Protein AF-A0A251V658-F1 (afdb_monomer_lite)

Sequence (104 aa):
MLSKYIFGKNSREEKIPMTTLVFTQAFDPEMSKMSIQIVLPSEKDINSLPDPNKENDSIRSVEGGFAAVLKFSGKPTEDIVSEKEKLPRSSVLSDGLKPKDGCL

Radius of gyration: 16.26 Å; chains: 1; bounding box: 38×30×35 Å

InterPro domains:
  IPR006917 SOUL heme-binding protein [PF04832] (2-88)
  IPR006917 SOUL heme-binding protein [PTHR11220] (2-95)
  IPR011256 Regulatory factor, effector binding domain superfamily [G3DSA:3.20.80.10] (1-103)
  IPR011256 Regulatory factor, effector binding domain superfamily [SSF55136] (2-99)

pLDDT: mean 88.76, std 5.56, range [67.44, 96.31]

Secondary structure (DSSP, 8-state):
-THHHHBT-BTT-PBPPP-S-EEEEESSTT--SEEEEEPPPTTS-GGGSPPBSSTT-----------------S---HHHHHHHHHHHHHHHHHTT--PPSSB-

Organism: Helianthus annuus (NCBI:txid4232)

Structure (mmCIF, N/CA/C/O backbone):
data_AF-A0A251V658-F1
#
_entry.id   AF-A0A251V658-F1
#
loop_
_atom_site.group_PDB
_atom_site.id
_atom_site.type_symbol
_atom_site.label_atom_id
_atom_site.label_alt_id
_atom_site.label_comp_id
_atom_site.label_asym_id
_atom_site.label_entity_id
_atom_site.label_seq_id
_atom_site.pdbx_PDB_ins_code
_atom_site.Cartn_x
_atom_site.Cartn_y
_atom_site.Cartn_z
_atom_site.occupancy
_atom_site.B_iso_or_equiv
_atom_site.auth_seq_id
_atom_site.auth_comp_id
_atom_site.auth_asym_id
_atom_site.auth_atom_id
_atom_site.pdbx_PDB_model_num
ATOM 1 N N . MET A 1 1 ? 14.516 6.768 -2.370 1.00 71.62 1 MET A N 1
ATOM 2 C CA . MET A 1 1 ? 13.119 7.191 -2.547 1.00 71.62 1 MET A CA 1
ATOM 3 C C . MET A 1 1 ? 12.500 6.191 -3.486 1.00 71.62 1 MET A C 1
ATOM 5 O O . MET A 1 1 ? 13.032 6.037 -4.582 1.00 71.62 1 MET A O 1
ATOM 9 N N . LEU A 1 2 ? 11.446 5.525 -3.024 1.00 82.38 2 LEU A N 1
ATOM 10 C CA . LEU A 1 2 ? 10.795 4.405 -3.702 1.00 82.38 2 LEU A CA 1
ATOM 11 C C . LEU A 1 2 ? 10.367 4.747 -5.139 1.00 82.38 2 LEU A C 1
ATOM 13 O O . LEU A 1 2 ? 10.527 3.946 -6.049 1.00 82.38 2 LEU A O 1
ATOM 17 N N . SER A 1 3 ? 9.955 5.994 -5.388 1.00 86.12 3 SER A N 1
ATOM 18 C CA . SER A 1 3 ? 9.614 6.485 -6.731 1.00 86.12 3 SER A CA 1
ATOM 19 C C . SER A 1 3 ? 10.753 6.385 -7.755 1.00 86.12 3 SER A C 1
ATOM 21 O O . SER A 1 3 ? 10.500 6.304 -8.951 1.00 86.12 3 SER A O 1
ATOM 23 N N . LYS A 1 4 ? 12.023 6.352 -7.328 1.00 88.88 4 LYS A N 1
ATOM 24 C CA . LYS A 1 4 ? 13.152 6.201 -8.259 1.00 88.88 4 LYS A CA 1
ATOM 25 C C . LYS A 1 4 ? 13.107 4.857 -8.990 1.00 88.88 4 LYS A C 1
ATOM 27 O O . LYS A 1 4 ? 13.496 4.818 -10.153 1.00 88.88 4 LYS A O 1
ATOM 32 N N . TYR A 1 5 ? 12.610 3.802 -8.341 1.00 90.94 5 TYR A N 1
ATOM 33 C CA . TYR A 1 5 ? 12.469 2.473 -8.933 1.00 90.94 5 TYR A CA 1
ATOM 34 C C . TYR A 1 5 ? 11.608 2.515 -10.204 1.00 90.94 5 TYR A C 1
ATOM 36 O O . TYR A 1 5 ? 12.079 2.147 -11.279 1.00 90.94 5 TYR A O 1
ATOM 44 N N . ILE A 1 6 ? 10.396 3.069 -10.105 1.00 90.25 6 ILE A N 1
ATOM 45 C CA . ILE A 1 6 ? 9.463 3.190 -11.237 1.00 90.25 6 ILE A CA 1
ATOM 46 C C . ILE A 1 6 ? 9.919 4.214 -12.290 1.00 90.25 6 ILE A C 1
ATOM 48 O O . ILE A 1 6 ? 9.519 4.132 -13.446 1.00 90.25 6 ILE A O 1
ATOM 52 N N . PHE A 1 7 ? 10.811 5.144 -11.936 1.00 92.19 7 PHE A N 1
ATOM 53 C CA . PHE A 1 7 ? 11.410 6.097 -12.878 1.00 92.19 7 PHE A CA 1
ATOM 54 C C . PHE A 1 7 ? 12.665 5.577 -13.601 1.00 92.19 7 PHE A C 1
ATOM 56 O O . PHE A 1 7 ? 13.346 6.364 -14.261 1.00 92.19 7 PHE A O 1
ATOM 63 N N . GLY A 1 8 ? 12.977 4.281 -13.505 1.00 91.12 8 GLY A N 1
ATOM 64 C CA . GLY A 1 8 ? 14.110 3.674 -14.212 1.00 91.12 8 GLY A CA 1
ATOM 65 C C . GLY A 1 8 ? 15.400 3.586 -13.400 1.00 91.12 8 GLY A C 1
ATOM 66 O O . GLY A 1 8 ? 16.471 3.409 -13.967 1.00 91.12 8 GLY A O 1
ATOM 67 N N . LYS A 1 9 ? 15.350 3.699 -12.066 1.00 92.06 9 LYS A N 1
ATOM 68 C CA . LYS A 1 9 ? 16.474 3.313 -11.187 1.00 92.06 9 LYS A CA 1
ATOM 69 C C . LYS A 1 9 ? 16.282 1.889 -10.658 1.00 92.06 9 LYS A C 1
ATOM 71 O O . LYS A 1 9 ? 16.211 1.676 -9.450 1.00 92.06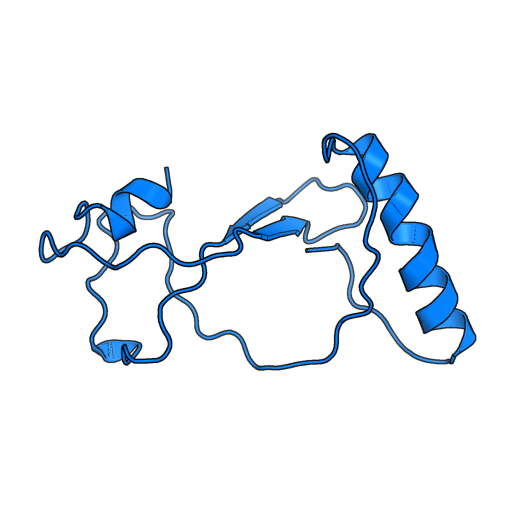 9 LYS A O 1
ATOM 76 N N . ASN A 1 10 ? 16.201 0.947 -11.587 1.00 92.06 10 ASN A N 1
ATOM 77 C CA . ASN A 1 10 ? 16.134 -0.500 -11.374 1.00 92.06 10 ASN A CA 1
ATOM 78 C C . ASN A 1 10 ? 17.155 -1.201 -12.288 1.00 92.06 10 ASN A C 1
ATOM 80 O O . ASN A 1 10 ? 17.835 -0.522 -13.064 1.00 92.06 10 ASN A O 1
ATOM 84 N N . SER A 1 11 ? 17.278 -2.524 -12.194 1.00 92.44 11 SER A N 1
ATOM 85 C CA . SER A 1 11 ? 18.347 -3.282 -12.864 1.00 92.44 11 SER A CA 1
ATOM 86 C C . SER A 1 11 ? 18.315 -3.213 -14.395 1.00 92.44 11 SER A C 1
ATOM 88 O O . SER A 1 11 ? 19.323 -3.484 -15.043 1.00 92.44 11 SER A O 1
ATOM 90 N N . ARG A 1 12 ? 17.177 -2.821 -14.982 1.00 94.06 12 ARG A N 1
ATOM 91 C CA . ARG A 1 12 ? 16.951 -2.760 -16.436 1.00 94.06 12 ARG A CA 1
ATOM 92 C C . ARG A 1 12 ? 16.752 -1.338 -16.968 1.00 94.06 12 ARG A C 1
ATOM 94 O O . ARG A 1 12 ? 16.377 -1.177 -18.124 1.00 94.06 12 ARG A O 1
ATOM 101 N N . GLU A 1 13 ? 16.943 -0.322 -16.124 1.00 93.94 13 GLU A N 1
ATOM 102 C CA . GLU A 1 13 ? 16.641 1.090 -16.424 1.00 93.94 13 GLU A CA 1
ATOM 103 C C . GLU A 1 13 ? 15.209 1.328 -16.947 1.00 93.94 13 GLU A C 1
ATOM 105 O O . GLU A 1 13 ? 14.904 2.312 -17.625 1.00 93.94 13 GLU A O 1
ATOM 110 N N . GLU A 1 14 ? 14.295 0.421 -16.606 1.00 92.81 14 GLU A N 1
ATOM 111 C CA . GLU A 1 14 ? 12.957 0.380 -17.172 1.00 92.81 14 GLU A CA 1
ATOM 112 C C . GLU A 1 14 ? 12.040 1.392 -16.482 1.00 92.81 14 GLU A C 1
ATOM 114 O O . GLU A 1 14 ? 11.937 1.427 -15.255 1.00 92.81 14 GLU A O 1
ATOM 119 N N . LYS A 1 15 ? 11.312 2.194 -17.261 1.00 92.25 15 LYS A N 1
ATOM 120 C CA . LYS A 1 15 ? 10.268 3.067 -16.715 1.00 92.25 15 LYS A CA 1
ATOM 121 C C . LYS A 1 15 ? 8.978 2.277 -16.541 1.00 92.25 15 LYS A C 1
ATOM 123 O O . LYS A 1 15 ? 8.425 1.758 -17.507 1.00 92.25 15 LYS A O 1
ATOM 128 N N . ILE A 1 16 ? 8.487 2.222 -15.311 1.00 91.00 16 ILE A N 1
ATOM 129 C CA . ILE A 1 16 ? 7.227 1.572 -14.967 1.00 91.00 16 ILE A CA 1
ATOM 130 C C . ILE A 1 16 ? 6.157 2.663 -14.838 1.00 91.00 16 ILE 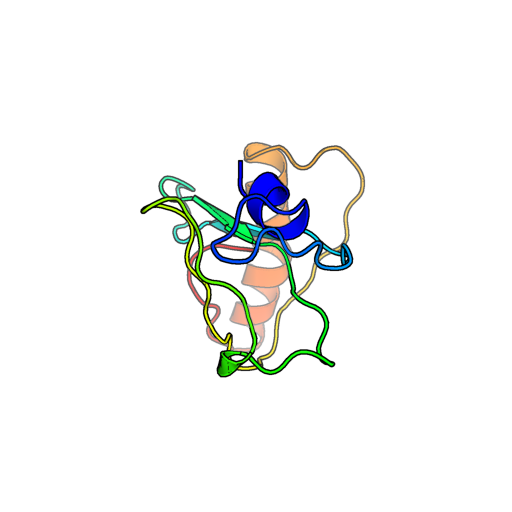A C 1
ATOM 132 O O . ILE A 1 16 ? 6.408 3.670 -14.167 1.00 91.00 16 ILE A O 1
ATOM 136 N N . PRO A 1 17 ? 4.978 2.505 -15.471 1.00 89.81 17 PRO A N 1
ATOM 137 C CA . PRO A 1 17 ? 3.885 3.455 -15.318 1.00 89.81 17 PRO A CA 1
ATOM 138 C C . PRO A 1 17 ? 3.537 3.682 -13.845 1.00 89.81 17 PRO A C 1
ATOM 140 O O . PRO A 1 17 ? 3.399 2.732 -13.074 1.00 89.81 17 PRO A O 1
ATOM 143 N N . MET A 1 18 ? 3.393 4.951 -13.465 1.00 87.75 18 MET A N 1
ATOM 144 C CA . MET A 1 18 ? 2.909 5.330 -12.141 1.00 87.75 18 MET A CA 1
ATOM 145 C C . MET A 1 18 ? 1.459 4.870 -11.986 1.00 87.75 18 MET A C 1
ATOM 147 O O . MET A 1 18 ? 0.652 5.072 -12.893 1.00 87.75 18 MET A O 1
ATOM 151 N N . THR A 1 19 ? 1.111 4.330 -10.823 1.00 85.62 19 THR A N 1
ATOM 152 C CA . THR A 1 19 ? -0.283 4.083 -10.456 1.00 85.62 19 THR A CA 1
ATOM 153 C C . THR A 1 19 ? -0.709 5.009 -9.325 1.00 85.62 19 THR A C 1
ATOM 155 O O . THR A 1 19 ? 0.100 5.600 -8.607 1.00 85.62 19 THR A O 1
ATOM 158 N N . THR A 1 20 ? -2.016 5.106 -9.146 1.00 80.06 20 THR A N 1
ATOM 159 C CA . THR A 1 20 ? -2.639 5.609 -7.927 1.00 80.06 20 THR A CA 1
ATOM 160 C C . THR A 1 20 ? -3.267 4.420 -7.194 1.00 80.06 20 THR A C 1
ATOM 162 O O . THR A 1 20 ? -3.738 3.482 -7.831 1.00 80.06 20 THR A O 1
ATOM 165 N N . LEU A 1 21 ? -3.268 4.349 -5.864 1.00 78.62 21 LEU A N 1
ATOM 166 C CA . LEU A 1 21 ? -2.790 5.289 -4.840 1.00 78.62 21 LEU A CA 1
ATOM 167 C C . LEU A 1 21 ? -1.392 4.914 -4.300 1.00 78.62 21 LEU A C 1
ATOM 169 O O . LEU A 1 21 ? -0.892 3.816 -4.543 1.00 78.62 21 LEU A O 1
ATOM 173 N N . VAL A 1 22 ? -0.781 5.831 -3.541 1.00 85.25 22 VAL A N 1
ATOM 174 C CA . VAL A 1 22 ? 0.382 5.545 -2.683 1.00 85.25 22 VAL A CA 1
ATOM 175 C C . VAL A 1 22 ? -0.134 5.296 -1.272 1.00 85.25 22 VAL A C 1
ATOM 177 O O . VAL A 1 22 ? -0.912 6.103 -0.765 1.00 85.25 22 VAL A O 1
ATOM 180 N N . PHE A 1 23 ? 0.306 4.208 -0.649 1.00 88.56 23 PHE A N 1
ATOM 181 C CA . PHE A 1 23 ? -0.083 3.855 0.713 1.00 88.56 23 PHE A CA 1
ATOM 182 C C . PHE A 1 23 ? 1.044 4.122 1.705 1.00 88.56 23 PHE A C 1
ATOM 184 O O . PHE A 1 23 ? 2.222 3.954 1.373 1.00 88.56 23 PHE A O 1
ATOM 191 N N . THR A 1 24 ? 0.673 4.470 2.936 1.00 89.69 24 THR A N 1
ATOM 192 C CA . THR A 1 24 ? 1.601 4.585 4.062 1.00 89.69 24 THR A CA 1
ATOM 193 C C . THR A 1 24 ? 1.129 3.628 5.139 1.00 89.69 24 THR A C 1
ATOM 195 O O . THR A 1 24 ? 0.184 3.908 5.861 1.00 89.69 24 THR A O 1
ATOM 198 N N . GLN A 1 25 ? 1.800 2.488 5.249 1.00 89.38 25 GLN A N 1
ATOM 199 C CA . GLN A 1 25 ? 1.441 1.466 6.218 1.00 89.38 25 GLN A CA 1
ATOM 200 C C . GLN A 1 25 ? 2.192 1.672 7.524 1.00 89.38 25 GLN A C 1
ATOM 202 O O . GLN A 1 25 ? 3.422 1.601 7.522 1.00 89.38 25 GLN A O 1
ATOM 207 N N . ALA A 1 26 ? 1.458 1.827 8.618 1.00 91.06 26 ALA A N 1
ATOM 208 C CA . ALA A 1 26 ? 1.952 1.601 9.968 1.00 91.06 26 ALA A CA 1
ATOM 209 C C . ALA A 1 26 ? 1.717 0.137 10.356 1.00 91.06 26 ALA A C 1
ATOM 211 O O . ALA A 1 26 ? 0.655 -0.417 10.070 1.00 91.06 26 ALA A O 1
ATOM 212 N N . PHE A 1 27 ? 2.702 -0.499 10.991 1.00 87.75 27 PHE A N 1
ATOM 213 C CA . PHE A 1 27 ? 2.600 -1.904 11.416 1.00 87.75 27 PHE A CA 1
ATOM 214 C C . PHE A 1 27 ? 2.194 -2.075 12.881 1.00 87.75 27 PHE A C 1
ATOM 216 O O . PHE A 1 27 ? 1.910 -3.190 13.310 1.00 87.75 27 PHE A O 1
ATOM 223 N N . ASP A 1 28 ? 2.171 -0.982 13.633 1.00 87.25 28 ASP A N 1
ATOM 224 C CA . ASP A 1 28 ? 1.888 -0.949 15.058 1.00 87.25 28 ASP A CA 1
ATOM 225 C C . ASP A 1 28 ? 1.079 0.311 15.419 1.00 87.25 28 ASP A C 1
ATOM 227 O O . ASP A 1 28 ? 1.132 1.302 14.682 1.00 87.25 28 ASP A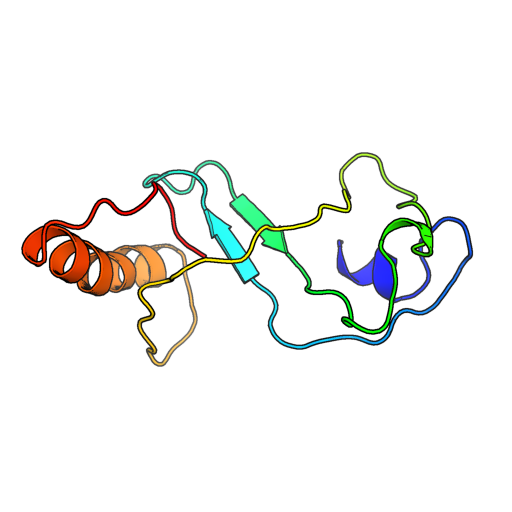 O 1
ATOM 231 N N . PRO A 1 29 ? 0.322 0.296 16.533 1.00 80.56 29 PRO A N 1
ATOM 232 C CA . PRO A 1 29 ? -0.482 1.443 16.967 1.00 80.56 29 PRO A CA 1
ATOM 233 C C . PRO A 1 29 ? 0.344 2.684 17.329 1.00 80.56 29 PRO A C 1
ATOM 235 O O . PRO A 1 29 ? -0.158 3.800 17.231 1.00 80.56 29 PRO A O 1
ATOM 238 N N . GLU A 1 30 ? 1.597 2.487 17.745 1.00 83.19 30 GLU A N 1
ATOM 239 C CA . GLU A 1 30 ? 2.533 3.563 18.090 1.00 83.19 30 GLU A CA 1
ATOM 240 C C . GLU A 1 30 ? 3.206 4.160 16.852 1.00 83.19 30 GLU A C 1
ATOM 242 O O . GLU A 1 30 ? 3.977 5.107 16.978 1.00 83.19 30 GLU A O 1
ATOM 247 N N . MET A 1 31 ? 2.916 3.617 15.661 1.00 82.31 31 MET A N 1
ATOM 248 C CA . MET A 1 31 ? 3.434 4.093 14.381 1.00 82.31 31 MET A CA 1
ATOM 249 C C . MET A 1 31 ? 4.971 4.132 14.307 1.00 82.31 31 MET A C 1
ATOM 251 O O . MET A 1 31 ? 5.562 4.790 13.449 1.00 82.31 31 MET A O 1
ATOM 255 N N . SER A 1 32 ? 5.628 3.338 15.155 1.00 85.31 32 SER A N 1
ATOM 256 C CA . SER A 1 32 ? 7.084 3.255 15.278 1.00 85.31 32 SER A CA 1
ATOM 257 C C . SER A 1 32 ? 7.744 2.645 14.039 1.00 85.31 32 SER A C 1
ATOM 259 O O . SER A 1 32 ? 8.890 2.969 13.708 1.00 85.31 32 SER A O 1
ATOM 261 N N . LYS A 1 33 ? 7.015 1.789 13.310 1.00 86.50 33 LYS A N 1
ATOM 262 C CA . LYS A 1 33 ? 7.450 1.204 12.045 1.00 86.50 33 LYS A CA 1
ATOM 263 C C . LYS A 1 33 ? 6.466 1.533 10.928 1.00 86.50 33 LYS A C 1
ATOM 265 O O . LYS A 1 33 ? 5.350 1.014 10.883 1.00 86.50 33 LYS A O 1
ATOM 270 N N . MET A 1 34 ? 6.935 2.323 9.961 1.00 87.06 34 MET A N 1
ATOM 271 C CA . MET A 1 34 ? 6.177 2.682 8.762 1.00 87.06 34 MET A CA 1
ATOM 272 C C . MET A 1 34 ? 6.842 2.199 7.472 1.00 87.06 34 MET A C 1
ATOM 274 O O . MET A 1 34 ? 8.065 2.095 7.374 1.00 87.06 34 MET A O 1
ATOM 278 N N . SER A 1 35 ? 6.030 1.955 6.447 1.00 88.81 35 SER A N 1
ATOM 279 C CA . SER A 1 35 ? 6.492 1.732 5.076 1.00 88.81 35 SER A CA 1
ATOM 280 C C . SER A 1 35 ? 5.628 2.490 4.076 1.00 88.81 35 SER A C 1
ATOM 282 O O . SER A 1 35 ? 4.412 2.567 4.225 1.00 88.81 35 SER A O 1
ATOM 284 N N . ILE A 1 36 ? 6.260 3.028 3.036 1.00 89.19 36 ILE A N 1
ATOM 285 C CA . ILE A 1 36 ? 5.557 3.598 1.885 1.00 89.19 36 ILE A CA 1
ATOM 286 C C . ILE A 1 36 ? 5.444 2.506 0.829 1.00 89.19 36 ILE A C 1
ATOM 288 O O . ILE A 1 36 ? 6.417 1.801 0.567 1.00 89.19 36 ILE A O 1
ATOM 292 N N . GLN A 1 37 ? 4.275 2.378 0.212 1.00 89.94 37 GLN A N 1
ATOM 293 C CA . GLN A 1 37 ? 4.005 1.384 -0.819 1.00 89.94 37 GLN A CA 1
ATOM 294 C C . GLN A 1 37 ? 3.440 2.051 -2.067 1.00 89.94 37 GLN A C 1
ATOM 296 O O . GLN A 1 37 ? 2.537 2.884 -1.997 1.00 89.94 37 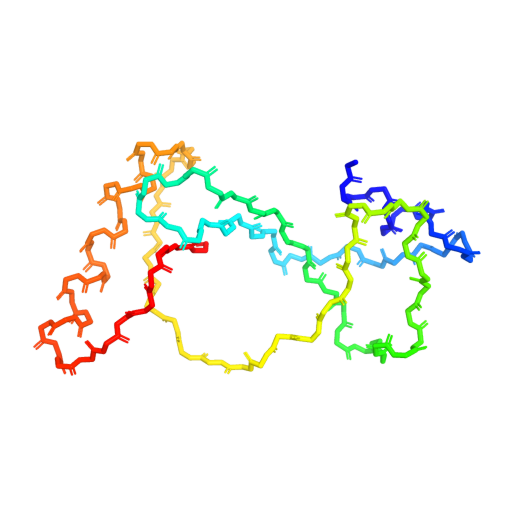GLN A O 1
ATOM 301 N N . ILE A 1 38 ? 3.975 1.653 -3.217 1.00 89.06 38 ILE A N 1
ATOM 302 C CA . ILE A 1 38 ? 3.463 2.024 -4.532 1.00 89.06 38 ILE A CA 1
ATOM 303 C C . ILE A 1 38 ? 2.898 0.753 -5.151 1.00 89.06 38 ILE A C 1
ATOM 305 O O . ILE A 1 38 ? 3.584 -0.269 -5.200 1.00 89.06 38 ILE A O 1
ATOM 309 N N . VAL A 1 39 ? 1.646 0.814 -5.595 1.00 89.44 39 VAL A N 1
ATOM 310 C CA . VAL A 1 39 ? 1.027 -0.292 -6.328 1.00 89.44 39 VAL A CA 1
ATOM 311 C C . VAL A 1 39 ? 1.662 -0.377 -7.717 1.00 89.44 39 VAL A C 1
ATOM 313 O O . VAL A 1 39 ? 2.038 0.633 -8.302 1.00 89.44 39 VAL A O 1
ATOM 316 N N . LEU A 1 40 ? 1.833 -1.584 -8.245 1.00 89.06 40 LEU A N 1
ATOM 317 C CA . LEU A 1 40 ? 2.324 -1.777 -9.608 1.00 89.06 40 LEU A CA 1
ATOM 318 C C . LEU A 1 40 ? 1.156 -2.136 -10.536 1.00 89.06 40 LEU A C 1
ATOM 320 O O . LEU A 1 40 ? 0.181 -2.730 -10.071 1.00 89.06 40 LEU A O 1
ATOM 324 N N . PRO A 1 41 ? 1.220 -1.778 -11.832 1.00 86.75 41 PRO A N 1
ATOM 325 C CA . PRO A 1 41 ? 0.177 -2.135 -12.787 1.00 86.75 41 PRO A CA 1
ATOM 326 C C . PRO A 1 41 ? -0.044 -3.651 -12.847 1.00 86.75 41 PRO A C 1
ATOM 328 O O . PRO A 1 41 ? 0.914 -4.411 -12.973 1.00 86.75 41 PRO A O 1
ATOM 331 N N . SER A 1 42 ? -1.307 -4.083 -12.819 1.00 80.00 42 SER A N 1
ATOM 332 C CA . SER A 1 42 ? -1.688 -5.505 -12.808 1.00 80.00 42 SER A CA 1
ATOM 333 C C . SER A 1 42 ? -1.314 -6.263 -14.084 1.00 80.00 42 SER A C 1
ATOM 335 O O . SER A 1 42 ? -1.259 -7.485 -14.075 1.00 80.00 42 SER A O 1
ATOM 337 N N . GLU A 1 43 ? -1.069 -5.552 -15.186 1.00 79.44 43 GLU A N 1
ATOM 338 C CA . GLU A 1 43 ? -0.629 -6.131 -16.463 1.00 79.44 43 GLU A CA 1
ATOM 339 C C . GLU A 1 43 ? 0.790 -6.712 -16.392 1.00 79.44 43 GLU A C 1
ATOM 341 O O . GLU A 1 43 ? 1.218 -7.423 -17.300 1.00 79.44 43 GLU A O 1
ATOM 346 N N . LYS A 1 44 ? 1.541 -6.394 -15.332 1.00 76.25 44 LYS A N 1
ATOM 347 C CA . LYS A 1 44 ? 2.934 -6.790 -15.174 1.00 76.25 44 LYS A CA 1
ATOM 348 C C . LYS A 1 44 ? 3.039 -7.994 -14.248 1.00 76.25 44 LYS A C 1
ATOM 350 O O . LYS A 1 44 ? 2.645 -7.927 -13.087 1.00 76.25 44 LYS A O 1
ATOM 355 N N . ASP A 1 45 ? 3.606 -9.083 -14.755 1.00 82.31 45 ASP A N 1
ATOM 356 C CA . ASP A 1 45 ? 3.908 -10.256 -13.939 1.00 82.31 45 ASP A CA 1
ATOM 357 C C . ASP A 1 45 ? 5.032 -9.935 -12.946 1.00 82.31 45 ASP A C 1
ATOM 359 O O . ASP A 1 45 ? 5.999 -9.256 -13.304 1.00 82.31 45 ASP A O 1
ATOM 363 N N . ILE A 1 46 ? 4.942 -10.441 -11.714 1.00 82.69 46 ILE A N 1
ATOM 364 C CA . ILE A 1 46 ? 5.935 -10.151 -10.670 1.00 82.69 46 ILE A CA 1
ATOM 365 C C . ILE A 1 46 ? 7.346 -10.607 -11.064 1.00 82.69 46 ILE A C 1
ATOM 367 O O . ILE A 1 46 ? 8.312 -9.916 -10.758 1.00 82.69 46 ILE A O 1
ATOM 371 N N . ASN A 1 47 ? 7.465 -11.711 -11.806 1.00 85.50 47 ASN A N 1
ATOM 372 C CA . ASN A 1 47 ? 8.747 -12.244 -12.270 1.00 85.50 47 ASN A CA 1
ATOM 373 C C . ASN A 1 47 ? 9.293 -11.461 -13.473 1.00 85.50 47 ASN A C 1
ATOM 375 O O . ASN A 1 47 ? 10.455 -11.611 -13.838 1.00 85.50 47 ASN A O 1
ATOM 379 N N . SER A 1 48 ? 8.461 -10.626 -14.104 1.00 88.12 48 SER A N 1
ATOM 380 C CA . SER A 1 48 ? 8.864 -9.747 -15.207 1.00 88.12 48 SER A CA 1
ATOM 381 C C . SER A 1 48 ? 9.379 -8.384 -14.737 1.00 88.12 48 SER A C 1
ATOM 383 O O . SER A 1 48 ? 9.874 -7.599 -15.555 1.00 88.12 48 SER A O 1
ATOM 385 N N . LEU A 1 49 ? 9.250 -8.077 -13.443 1.00 90.31 49 LEU A N 1
ATOM 386 C CA . LEU A 1 49 ? 9.664 -6.801 -12.876 1.00 90.31 49 LEU A CA 1
ATOM 387 C C . LEU A 1 49 ? 11.190 -6.726 -12.743 1.00 90.31 49 LEU A C 1
ATOM 389 O O . LEU A 1 49 ? 11.827 -7.713 -12.387 1.00 90.31 49 LEU A O 1
ATOM 393 N N . PRO A 1 50 ? 11.800 -5.562 -13.025 1.00 91.94 50 PRO A N 1
ATOM 394 C CA . PRO A 1 50 ? 13.226 -5.381 -12.811 1.00 91.94 50 PRO A CA 1
ATOM 395 C C . PRO A 1 50 ? 13.547 -5.372 -11.316 1.00 91.94 50 PRO A C 1
ATOM 397 O O . PRO A 1 50 ? 12.763 -4.863 -10.510 1.00 91.94 50 PRO A O 1
ATOM 400 N N . ASP A 1 51 ? 14.726 -5.863 -10.955 1.00 90.81 51 ASP A N 1
ATOM 401 C CA . ASP A 1 51 ? 15.172 -5.872 -9.567 1.00 90.81 51 ASP A CA 1
ATOM 402 C C . ASP A 1 51 ? 15.429 -4.444 -9.058 1.00 90.81 51 ASP A C 1
ATOM 404 O O . ASP A 1 51 ? 15.923 -3.581 -9.802 1.00 90.81 51 ASP A O 1
ATOM 408 N N . PRO A 1 52 ? 15.116 -4.154 -7.785 1.00 89.62 52 PRO A N 1
ATOM 409 C CA . PRO A 1 52 ? 15.493 -2.897 -7.162 1.00 89.62 52 PRO A CA 1
ATOM 410 C C . PRO A 1 52 ? 17.017 -2.776 -7.038 1.00 89.62 52 PRO A C 1
ATOM 412 O O . PRO A 1 52 ? 17.693 -3.673 -6.549 1.00 89.62 52 PRO A O 1
ATOM 415 N N . ASN A 1 53 ? 17.571 -1.616 -7.401 1.00 83.69 53 ASN A N 1
ATOM 416 C CA . ASN A 1 53 ? 19.017 -1.365 -7.285 1.00 83.69 53 ASN A CA 1
ATOM 417 C C . ASN A 1 53 ? 19.482 -1.093 -5.840 1.00 83.69 53 ASN A C 1
ATOM 419 O O . ASN A 1 53 ? 20.667 -0.860 -5.611 1.00 83.69 53 ASN A O 1
ATOM 423 N N . LYS A 1 54 ? 18.559 -0.997 -4.876 1.00 76.62 54 LYS A N 1
ATOM 424 C CA . LYS A 1 54 ? 18.837 -0.614 -3.487 1.00 76.62 54 LYS A CA 1
ATOM 425 C C . LYS A 1 54 ? 18.298 -1.662 -2.526 1.00 76.62 54 LYS A C 1
ATOM 427 O O . LYS A 1 54 ? 17.145 -2.047 -2.648 1.00 76.62 54 LYS A O 1
ATOM 432 N N . GLU A 1 55 ? 19.091 -1.993 -1.510 1.00 67.44 55 GLU A N 1
ATOM 433 C CA . GLU A 1 55 ? 18.783 -3.040 -0.520 1.00 67.44 55 GLU A CA 1
ATOM 434 C C . GLU A 1 55 ? 17.496 -2.810 0.295 1.00 67.44 55 GLU A C 1
ATOM 436 O O . GLU A 1 55 ? 16.917 -3.766 0.794 1.00 67.44 55 GLU A O 1
ATOM 441 N N . ASN A 1 56 ? 17.015 -1.567 0.415 1.00 77.75 56 ASN A N 1
ATOM 442 C CA . ASN A 1 56 ? 15.822 -1.248 1.216 1.00 77.75 56 ASN A CA 1
ATOM 443 C C . ASN A 1 56 ? 14.508 -1.218 0.419 1.00 77.75 56 ASN A C 1
ATOM 445 O O . ASN A 1 56 ? 13.448 -1.033 1.016 1.00 77.75 56 ASN A O 1
ATOM 449 N N . ASP A 1 57 ? 14.561 -1.365 -0.905 1.00 80.88 57 ASP A N 1
ATOM 450 C CA . ASP A 1 57 ? 13.367 -1.424 -1.743 1.00 80.88 57 ASP A CA 1
ATOM 451 C C . ASP A 1 57 ? 13.086 -2.905 -2.046 1.00 80.88 57 ASP A C 1
ATOM 453 O O . ASP A 1 57 ? 13.950 -3.613 -2.556 1.00 80.88 57 ASP A O 1
ATOM 457 N N . SER A 1 58 ? 11.888 -3.391 -1.717 1.00 86.19 58 SER A N 1
ATOM 458 C CA . SER A 1 58 ? 11.487 -4.780 -1.976 1.00 86.19 58 SER A CA 1
ATOM 459 C C . SER A 1 58 ? 10.178 -4.832 -2.750 1.00 86.19 58 SER A C 1
ATOM 461 O O . SER A 1 58 ? 9.302 -3.979 -2.591 1.00 86.19 58 SER A O 1
ATOM 463 N N . ILE A 1 59 ? 10.058 -5.844 -3.604 1.00 87.81 59 ILE A N 1
ATOM 464 C CA . ILE A 1 59 ? 8.847 -6.138 -4.364 1.00 87.81 59 ILE A CA 1
ATOM 465 C C . ILE A 1 59 ? 8.180 -7.325 -3.680 1.00 87.81 59 ILE A C 1
ATOM 467 O O . ILE A 1 59 ? 8.828 -8.335 -3.410 1.00 87.81 59 ILE A O 1
ATOM 471 N N . ARG A 1 60 ? 6.885 -7.209 -3.383 1.00 88.00 60 ARG A N 1
ATOM 472 C CA . ARG A 1 60 ? 6.103 -8.292 -2.783 1.00 88.00 60 ARG A CA 1
ATOM 473 C C . ARG A 1 60 ? 4.748 -8.408 -3.455 1.00 88.00 60 ARG A C 1
ATOM 475 O O . ARG A 1 60 ? 4.149 -7.396 -3.814 1.00 88.00 60 ARG A O 1
ATOM 482 N N . SER A 1 61 ? 4.249 -9.636 -3.551 1.00 85.56 61 SER A N 1
ATOM 483 C CA . SER A 1 61 ? 2.828 -9.864 -3.789 1.00 85.56 61 SER A CA 1
ATOM 484 C C . SER A 1 61 ? 2.069 -9.651 -2.480 1.00 85.56 61 SER A C 1
ATOM 486 O O . SER A 1 61 ? 2.516 -10.096 -1.421 1.00 85.56 61 SER A O 1
ATOM 488 N N . VAL A 1 62 ? 0.948 -8.938 -2.545 1.00 83.94 62 VAL A N 1
ATOM 489 C CA . VAL A 1 62 ? 0.043 -8.743 -1.410 1.00 83.94 62 VAL A CA 1
ATOM 490 C C . VAL A 1 62 ? -1.224 -9.523 -1.716 1.00 83.94 62 VAL A C 1
ATOM 492 O O . VAL A 1 62 ? -1.889 -9.254 -2.714 1.00 83.94 62 VAL A O 1
ATOM 495 N N . GLU A 1 63 ? -1.538 -10.505 -0.873 1.00 84.06 63 GLU A N 1
ATOM 496 C CA . GLU A 1 63 ? -2.792 -11.245 -0.982 1.00 84.06 63 GLU A CA 1
ATOM 497 C C . GLU A 1 63 ? -3.976 -10.292 -0.772 1.00 84.06 63 GLU A C 1
ATOM 499 O O . GLU A 1 63 ? -3.930 -9.397 0.078 1.00 84.06 63 GLU A O 1
ATOM 504 N N . GLY A 1 64 ? -5.027 -10.465 -1.575 1.00 84.31 64 GLY A N 1
ATOM 505 C CA . GLY A 1 64 ? -6.245 -9.673 -1.450 1.00 84.31 64 GLY A CA 1
ATOM 506 C C . GLY A 1 64 ? -6.896 -9.831 -0.074 1.00 84.31 64 GLY A C 1
ATOM 507 O O . GLY A 1 64 ? -6.661 -10.793 0.654 1.00 84.31 64 GLY A O 1
ATOM 508 N N . GLY A 1 65 ? -7.747 -8.878 0.292 1.00 88.62 65 GLY A N 1
ATOM 509 C CA . GLY A 1 65 ? -8.449 -8.927 1.566 1.00 88.62 65 GLY A CA 1
ATOM 510 C C . GLY A 1 65 ? -9.500 -7.840 1.703 1.00 88.62 65 GLY A C 1
ATOM 511 O O . GLY A 1 65 ? -9.698 -7.015 0.811 1.00 88.62 65 GLY A O 1
ATOM 512 N N . PHE A 1 66 ? -10.166 -7.849 2.851 1.00 91.31 66 PHE A N 1
ATOM 513 C CA . PHE A 1 66 ? -11.132 -6.828 3.226 1.00 91.31 66 PHE A CA 1
ATOM 514 C C . PHE A 1 66 ? -10.455 -5.764 4.086 1.00 91.31 66 PHE A C 1
ATOM 516 O O . PHE A 1 66 ? -9.661 -6.083 4.972 1.00 91.31 66 PHE A O 1
ATOM 523 N N . ALA A 1 67 ? -10.797 -4.504 3.838 1.00 92.50 67 ALA A N 1
ATOM 524 C CA . ALA A 1 67 ? -10.353 -3.371 4.634 1.00 92.50 67 ALA A CA 1
ATOM 525 C C . ALA A 1 67 ? -11.567 -2.548 5.068 1.00 92.50 67 ALA A C 1
ATOM 527 O O . ALA A 1 67 ? -12.463 -2.282 4.265 1.00 92.50 67 ALA A O 1
ATOM 528 N N . ALA A 1 68 ? -11.578 -2.122 6.330 1.00 94.62 68 ALA A N 1
ATOM 529 C CA . ALA A 1 68 ? -12.489 -1.085 6.787 1.00 94.62 68 ALA A CA 1
ATOM 530 C C . ALA A 1 68 ? -11.878 0.274 6.437 1.00 94.62 68 ALA A C 1
ATOM 532 O O . ALA A 1 68 ? -10.758 0.579 6.842 1.00 94.62 68 ALA A O 1
ATOM 533 N N . VAL A 1 69 ? -12.598 1.072 5.652 1.00 94.56 69 VAL A N 1
ATOM 534 C CA . VAL A 1 69 ? -12.070 2.311 5.072 1.00 94.56 69 VAL A CA 1
ATOM 535 C C . VAL A 1 69 ? -12.846 3.503 5.608 1.00 94.56 69 VAL A C 1
ATOM 537 O O . VAL A 1 69 ? -14.073 3.530 5.548 1.00 94.56 69 VAL A O 1
ATOM 540 N N . LEU A 1 70 ? -12.120 4.523 6.068 1.00 95.00 70 LEU A N 1
ATOM 541 C CA . LEU A 1 70 ? -12.683 5.824 6.406 1.00 95.00 70 LEU A CA 1
ATOM 542 C C . LEU A 1 70 ? -12.082 6.902 5.505 1.00 95.00 70 LEU A C 1
ATOM 544 O O . LEU A 1 70 ? -10.885 7.174 5.547 1.00 95.00 70 LEU A O 1
ATOM 548 N N . LYS A 1 71 ? -12.933 7.573 4.728 1.00 94.75 71 LYS A N 1
ATOM 549 C CA . LYS A 1 71 ? -12.546 8.765 3.969 1.00 94.75 71 LYS A CA 1
ATOM 550 C C . LYS A 1 71 ? -12.710 10.007 4.842 1.00 94.75 71 LYS A C 1
ATOM 552 O O . LYS A 1 71 ? -13.791 10.249 5.374 1.00 94.75 71 LYS A O 1
ATOM 557 N N . PHE A 1 72 ? -11.669 10.827 4.934 1.00 94.12 72 PHE A N 1
ATOM 558 C CA . PHE A 1 72 ? -11.706 12.112 5.630 1.00 94.12 72 PHE A CA 1
ATOM 559 C C . PHE A 1 72 ? -10.962 13.193 4.834 1.00 94.12 72 PHE A C 1
ATOM 561 O O . PHE A 1 72 ? -10.156 12.895 3.956 1.00 94.12 72 PHE A O 1
ATOM 568 N N . SER A 1 73 ? -11.270 14.456 5.125 1.00 94.19 73 SER A N 1
ATOM 569 C CA . SER A 1 73 ? -10.631 15.622 4.503 1.00 94.19 73 SER A CA 1
ATOM 570 C C . SER A 1 73 ? -9.471 16.135 5.358 1.00 94.19 73 SER A C 1
ATOM 572 O O . SER A 1 73 ? -9.501 16.002 6.581 1.00 94.19 73 SER A O 1
ATOM 574 N N . GLY A 1 74 ? -8.494 16.791 4.728 1.00 92.19 74 GLY A N 1
ATOM 575 C CA . GLY A 1 74 ? -7.342 17.400 5.401 1.00 92.19 74 GLY A CA 1
ATOM 576 C C . GLY A 1 74 ? -6.016 16.722 5.057 1.00 92.19 74 GLY A C 1
ATOM 577 O O . GLY A 1 74 ? -5.966 15.798 4.246 1.00 92.19 74 GLY A O 1
ATOM 578 N N . LYS A 1 75 ? -4.924 17.213 5.651 1.00 91.25 75 LYS A N 1
ATOM 579 C CA . LYS A 1 75 ? -3.598 16.605 5.497 1.00 91.25 75 LYS A CA 1
ATOM 580 C C . LYS A 1 75 ? -3.496 15.386 6.426 1.00 91.25 75 LYS A C 1
ATOM 582 O O . LYS A 1 75 ? -3.814 15.534 7.601 1.00 91.25 75 LYS A O 1
ATOM 587 N N . PRO A 1 76 ? -3.038 14.217 5.950 1.00 88.44 76 PRO A N 1
ATOM 588 C CA . PRO A 1 76 ? -2.877 13.038 6.794 1.00 88.44 76 PRO A CA 1
ATOM 589 C C . PRO A 1 76 ? -1.576 13.148 7.599 1.00 88.44 76 PRO A C 1
ATOM 591 O O . PRO A 1 76 ? -0.532 12.648 7.185 1.00 88.44 76 PRO A O 1
ATOM 594 N N . THR A 1 77 ? -1.607 13.883 8.709 1.00 90.81 77 THR A N 1
ATOM 595 C CA . THR A 1 77 ? -0.546 13.833 9.724 1.00 90.81 77 THR A CA 1
ATOM 596 C C . THR A 1 77 ? -0.765 12.638 10.648 1.00 90.81 77 THR A C 1
ATOM 598 O O . THR A 1 77 ? -1.862 12.088 10.710 1.00 90.81 77 THR A O 1
ATOM 601 N N . GLU A 1 78 ? 0.288 12.221 11.341 1.00 88.88 78 GLU A N 1
ATOM 602 C CA . GLU A 1 78 ? 0.295 11.046 12.215 1.00 88.88 78 GLU A CA 1
ATOM 603 C C . GLU A 1 78 ? -0.823 11.083 13.276 1.00 88.88 78 GLU A C 1
ATOM 605 O O . GLU A 1 78 ? -1.591 10.133 13.420 1.00 88.88 78 GLU A O 1
ATOM 610 N N . ASP A 1 79 ? -0.991 12.229 13.938 1.00 90.81 79 ASP A N 1
ATOM 611 C CA . ASP A 1 79 ? -2.049 12.489 14.917 1.00 90.81 79 ASP A CA 1
ATOM 612 C C . ASP A 1 79 ? -3.452 12.389 14.300 1.00 90.81 79 ASP A C 1
ATOM 614 O O . ASP A 1 79 ? -4.337 11.736 14.854 1.00 90.81 79 ASP A O 1
ATOM 618 N N . ILE A 1 80 ? -3.651 12.970 13.112 1.00 92.56 80 ILE A N 1
ATOM 619 C CA . ILE A 1 80 ? -4.939 12.927 12.415 1.00 92.56 80 ILE A CA 1
ATOM 620 C C . ILE A 1 80 ? -5.269 11.492 12.006 1.00 92.56 80 ILE A C 1
ATOM 622 O O . ILE A 1 80 ? -6.403 11.056 12.195 1.00 92.56 80 ILE A O 1
ATOM 626 N N . VAL A 1 81 ? -4.308 10.751 11.452 1.00 92.06 81 VAL A N 1
ATOM 627 C CA . VAL A 1 81 ? -4.520 9.360 11.028 1.00 92.06 81 VAL A CA 1
ATOM 628 C C . VAL A 1 81 ? -4.852 8.481 12.232 1.00 92.06 81 VAL A C 1
ATOM 630 O O . VAL A 1 81 ? -5.851 7.767 12.180 1.00 92.06 81 VAL A O 1
ATOM 633 N N . SER A 1 82 ? -4.097 8.596 13.328 1.00 90.12 82 SER A N 1
ATOM 634 C CA . SER A 1 82 ? -4.345 7.837 14.561 1.00 90.12 82 SER A CA 1
ATOM 635 C C . SER A 1 82 ? -5.739 8.093 15.136 1.00 90.12 82 SER A C 1
ATOM 637 O O . SER A 1 82 ? -6.461 7.155 15.471 1.00 90.12 82 SER A O 1
ATOM 639 N N . GLU A 1 83 ? -6.185 9.351 15.181 1.00 92.88 83 GLU A N 1
ATOM 640 C CA . GLU A 1 83 ? -7.540 9.667 15.643 1.00 92.88 83 GLU A CA 1
ATOM 641 C C . GLU A 1 83 ? -8.627 9.141 14.694 1.00 92.88 83 GLU A C 1
ATOM 643 O O . GLU A 1 83 ? -9.668 8.655 15.141 1.00 92.88 83 GLU A O 1
ATOM 648 N N . LYS A 1 84 ? -8.408 9.213 13.376 1.00 94.50 84 LYS A N 1
ATOM 649 C CA . LYS A 1 84 ? -9.383 8.754 12.373 1.00 94.50 84 LYS A CA 1
ATOM 650 C C . LYS A 1 84 ? -9.504 7.231 12.317 1.00 94.50 84 LYS A C 1
ATOM 652 O O . LYS 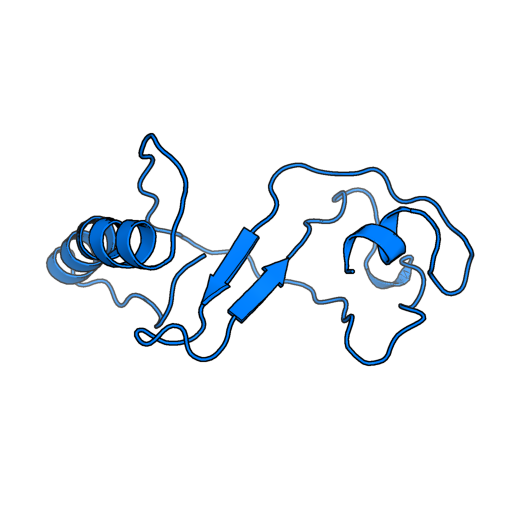A 1 84 ? -10.603 6.740 12.075 1.00 94.50 84 LYS A O 1
ATOM 657 N N . GLU A 1 85 ? -8.426 6.497 12.573 1.00 93.88 85 GLU A N 1
ATOM 658 C CA . GLU A 1 85 ? -8.361 5.028 12.559 1.00 93.88 85 GLU A CA 1
ATOM 659 C C . GLU A 1 85 ? -9.283 4.371 13.603 1.00 93.88 85 GLU A C 1
ATOM 661 O O . GLU A 1 85 ? -9.914 3.345 13.330 1.00 93.88 85 GLU A O 1
ATOM 666 N N . LYS A 1 86 ? -9.470 5.021 14.758 1.00 93.94 86 LYS A N 1
ATOM 667 C CA . LYS A 1 86 ? -10.299 4.515 15.867 1.00 93.94 86 LYS A CA 1
ATOM 668 C C . LYS A 1 86 ? -11.755 4.247 15.466 1.00 93.94 86 LYS A C 1
ATOM 670 O O . LYS A 1 86 ? -12.404 3.360 16.026 1.00 93.94 86 LYS A O 1
ATOM 675 N N . LEU A 1 87 ? -12.287 4.997 14.499 1.00 95.81 87 LEU A N 1
ATOM 676 C CA . LEU A 1 87 ? -13.675 4.870 14.044 1.00 95.81 87 LEU A CA 1
ATOM 677 C C . LEU A 1 87 ? -13.936 3.547 13.297 1.00 95.81 87 LEU A C 1
ATOM 679 O O . LEU A 1 87 ? -14.753 2.756 13.778 1.00 95.81 87 LEU A O 1
ATOM 683 N N . PRO A 1 88 ? -13.262 3.243 12.168 1.00 95.88 88 PRO A N 1
ATOM 684 C CA . PRO A 1 88 ? -13.419 1.949 11.518 1.00 95.88 88 PRO A CA 1
ATOM 685 C C . PRO A 1 88 ? -12.985 0.801 12.437 1.00 95.88 88 PRO A C 1
ATOM 687 O O . PRO A 1 88 ? -13.652 -0.229 12.442 1.00 95.88 88 PRO A O 1
ATOM 690 N N . ARG A 1 89 ? -11.949 0.972 13.276 1.00 95.19 89 ARG A N 1
ATOM 691 C CA . ARG A 1 89 ? -11.518 -0.077 14.217 1.00 95.19 89 ARG A CA 1
ATOM 692 C C . ARG A 1 89 ? -12.602 -0.451 15.223 1.00 95.19 89 ARG A C 1
ATOM 694 O O . ARG A 1 89 ? -12.890 -1.633 15.386 1.00 95.19 89 ARG A O 1
ATOM 701 N N . SER A 1 90 ? -13.215 0.533 15.881 1.00 95.75 90 SER A N 1
ATOM 702 C CA . SER A 1 90 ? -14.287 0.266 16.848 1.00 95.75 90 SER A CA 1
ATOM 703 C C . SER A 1 90 ? -15.519 -0.364 16.191 1.00 95.75 90 SER A C 1
ATOM 705 O O . SER A 1 90 ? -16.097 -1.273 16.777 1.00 95.75 90 SER A O 1
ATOM 707 N N . SER A 1 91 ? -15.847 0.035 14.956 1.00 96.06 91 SER A N 1
ATOM 708 C CA . SER A 1 91 ? -16.947 -0.554 14.172 1.00 96.06 91 SER A CA 1
ATOM 709 C C . SER A 1 91 ? -16.685 -2.028 13.827 1.00 96.06 91 SER A C 1
ATOM 711 O O . SER A 1 91 ? -17.530 -2.891 14.032 1.00 96.06 91 SER A O 1
ATOM 713 N N . VAL A 1 92 ? -15.471 -2.348 13.370 1.00 95.69 92 VAL A N 1
ATOM 714 C CA . VAL A 1 92 ? -15.063 -3.734 13.077 1.00 95.69 92 VAL A CA 1
ATOM 715 C C . VAL A 1 92 ? -15.119 -4.595 14.345 1.00 95.69 92 VAL A C 1
ATOM 717 O O . VAL A 1 92 ? -15.605 -5.723 14.304 1.00 95.69 92 VAL A O 1
ATOM 720 N N . LEU A 1 93 ? -14.668 -4.063 15.485 1.00 95.69 93 LEU A N 1
ATOM 721 C CA . LEU A 1 93 ? -14.713 -4.775 16.764 1.00 95.69 93 LEU A CA 1
ATOM 722 C C . LEU A 1 93 ? -16.147 -4.998 17.266 1.00 95.69 93 LEU A C 1
ATOM 724 O O . LEU A 1 93 ? -16.439 -6.085 17.766 1.00 95.69 93 LEU A O 1
ATOM 728 N N . SER A 1 94 ? -17.045 -4.013 17.129 1.00 96.31 94 SER A N 1
ATOM 729 C CA . SER A 1 94 ? -18.453 -4.168 17.527 1.00 96.31 94 SER A CA 1
ATOM 730 C C . SER A 1 94 ? -19.190 -5.208 16.689 1.00 96.31 94 SER A C 1
ATOM 732 O O . SER A 1 94 ? -20.071 -5.890 17.206 1.00 96.31 94 SER A O 1
ATOM 734 N N . ASP A 1 95 ? -18.776 -5.382 15.435 1.00 96.12 95 ASP A N 1
ATOM 735 C CA . ASP A 1 95 ? -19.323 -6.387 14.521 1.00 96.12 95 ASP A CA 1
ATOM 736 C C . ASP A 1 95 ? -18.725 -7.793 14.755 1.00 96.12 95 ASP A C 1
ATOM 738 O O . ASP A 1 95 ? -19.014 -8.737 14.019 1.00 96.12 95 ASP A O 1
ATOM 742 N N . GLY A 1 96 ? -17.879 -7.961 15.782 1.00 95.69 96 GLY A N 1
ATOM 743 C CA . GLY A 1 96 ? -17.252 -9.238 16.141 1.00 95.69 96 GLY A CA 1
ATOM 744 C C . GLY A 1 96 ? -16.088 -9.649 15.233 1.00 95.69 96 GLY A C 1
ATOM 745 O O . GLY A 1 96 ? -15.608 -10.784 15.310 1.00 95.69 96 GLY A O 1
ATOM 746 N N . LEU A 1 97 ? -15.615 -8.742 14.376 1.00 95.88 97 LEU A N 1
ATOM 747 C CA . LEU A 1 97 ? -14.472 -8.962 13.499 1.00 95.88 97 LEU A CA 1
ATOM 748 C C . LE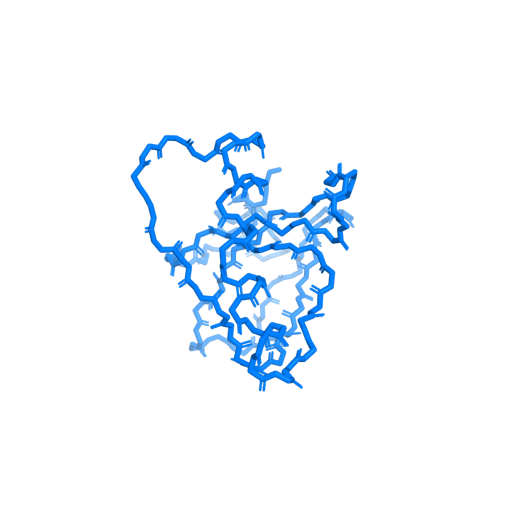U A 1 97 ? -13.159 -8.621 14.222 1.00 95.88 97 LEU A C 1
ATOM 750 O O . LEU A 1 97 ? -13.120 -7.868 15.194 1.00 95.88 97 LEU A O 1
ATOM 754 N N . LYS A 1 98 ? -12.050 -9.184 13.733 1.00 93.31 98 LYS A N 1
ATOM 755 C CA . LYS A 1 98 ? -10.713 -9.000 14.318 1.00 93.31 98 LYS A CA 1
ATOM 756 C C . LYS A 1 98 ? -9.825 -8.202 13.358 1.00 93.31 98 LYS A C 1
ATOM 758 O O . LYS A 1 98 ? -9.309 -8.793 12.406 1.00 93.31 98 LYS A O 1
ATOM 763 N N . PRO A 1 99 ? -9.655 -6.881 13.559 1.00 92.25 99 PRO A N 1
ATOM 764 C CA . PRO A 1 99 ? -8.751 -6.087 12.737 1.00 92.25 99 PRO A CA 1
ATOM 765 C C . PRO A 1 99 ? -7.292 -6.466 13.020 1.00 92.25 99 PRO A C 1
ATOM 767 O O . PRO A 1 99 ? -6.951 -6.870 14.131 1.00 92.25 99 PRO A O 1
ATOM 770 N N . LYS A 1 100 ? -6.422 -6.309 12.018 1.00 90.69 100 LYS A N 1
ATOM 771 C CA . LYS A 1 100 ? -4.967 -6.387 12.217 1.00 90.69 100 LYS A CA 1
ATOM 772 C C . LYS A 1 100 ? -4.461 -5.124 12.926 1.00 90.69 100 LYS A C 1
ATOM 774 O O . LYS A 1 100 ? -5.130 -4.086 12.915 1.00 90.69 100 LYS A O 1
ATOM 779 N N . ASP A 1 101 ? -3.285 -5.216 13.534 1.00 89.00 101 ASP A N 1
ATOM 780 C CA . ASP A 1 101 ? -2.605 -4.050 14.096 1.00 89.00 101 ASP A CA 1
ATOM 781 C C . ASP A 1 101 ? -2.081 -3.124 12.994 1.00 89.00 101 ASP A C 1
ATOM 783 O O . ASP A 1 101 ? -1.764 -3.562 11.882 1.00 89.00 101 ASP A O 1
ATOM 787 N N . GLY A 1 102 ? -2.021 -1.833 13.324 1.00 86.25 102 GLY A N 1
ATOM 788 C CA . GLY A 1 102 ? -1.627 -0.777 12.400 1.00 86.25 102 GLY A CA 1
ATOM 789 C C . GLY A 1 102 ? -2.741 -0.333 11.444 1.00 86.25 102 GLY A C 1
ATOM 790 O O . GLY A 1 102 ? -3.910 -0.698 11.590 1.00 86.25 102 GLY A O 1
ATOM 791 N N . CYS A 1 103 ? -2.369 0.493 10.468 1.00 85.44 103 CYS A N 1
ATOM 792 C CA . CYS A 1 103 ? -3.261 1.040 9.443 1.00 85.44 103 CYS A CA 1
ATOM 793 C C . CYS A 1 103 ? -2.506 1.288 8.128 1.00 85.44 103 CYS A C 1
ATOM 795 O O . CYS A 1 103 ? -1.276 1.205 8.093 1.00 85.44 103 CYS A O 1
ATOM 797 N N . LEU A 1 104 ? -3.250 1.526 7.044 1.00 82.50 104 LEU A N 1
ATOM 798 C CA . LEU A 1 104 ? -2.751 1.709 5.675 1.00 82.50 104 LEU A CA 1
ATOM 799 C C . LEU A 1 104 ? -3.167 3.069 5.101 1.00 82.50 104 LEU A C 1
ATOM 801 O O . LEU A 1 104 ? -4.317 3.472 5.389 1.00 82.50 104 LEU A O 1
#

Foldseek 3Di:
DQVVQCCQQFPRNDHFDFDDDWDWWQQALVSPDIDIDGDGDPVDDQVNGGHHPDPPDDDDDDDDDDDQDDDDDDDDDPVNVSVRVVVSVVVCVVVVHDDHHIDD